Protein AF-A0A6G5A5J1-F1 (afdb_monomer)

Radius of gyration: 30.57 Å; Cα contacts (8 Å, |Δi|>4): 201; chains: 1; bounding box: 40×90×50 Å

pLDDT: mean 75.24, std 16.26, range [39.56, 93.38]

Secondary structure (DSSP, 8-state):
--------HHHHHHHHHHHHHHHHHHTS--------------------PPPTT-B-TT-B-SSGGGBPTTEEEEE-SSTT--EEEEEPB-TT-B--S--EETTTEESS-PPBPTTEEEEE-SS-EEEEETT-----

Foldseek 3Di:
DDDPDDQDPVNVVVVVVVVVVVVVVVPPDPPDDPDPPPPPPPPPPPCPAAQFCCAEFFGAHPFQRNHHAQWGFEFDPDPPGGTGTDGAAEFFDFFDPDDQDPRRYYHYHHHHHPQWHFDDDPVTTGTHGPPDDPDD

Nearest PDB structures (foldseek):
  1imt-assembly1_A  TM=7.258E-01  e=6.112E-04  Dendraspis polylepis polylepis
  3s2k-assembly1_C  TM=6.961E-01  e=3.243E-04  Homo sapiens
  9cu8-assembly1_B  TM=2.724E-01  e=7.218E+00  Homo sapiens

Sequence (136 aa):
MRTGSAMNLTTLLVVVQLIVFSVSLSTACHGDDGGFEEQHEIDPVNKNPYPPHSVGPGGHCQSTLECQRGWCCARQRKWNGGYTCQKMHGLGRRCTMETQIKAGRYYYHCPCVSHLACRGNHALKLCVPKNWSLDD

Organism: Rhipicephalus microplus (NCBI:txid6941)

Solvent-accessible surface area (backbone atoms only — not comparable to full-atom values): 8181 Å² total; per-residue (Å²): 142,81,87,80,77,82,76,52,70,68,57,51,51,51,51,52,50,53,51,53,54,54,56,64,67,62,70,81,73,79,86,76,78,77,75,82,70,74,78,68,77,74,69,76,72,86,67,72,73,64,57,72,44,68,30,51,84,67,31,75,42,84,24,21,60,22,18,30,91,64,31,25,15,21,23,42,89,51,98,85,41,60,37,17,21,38,70,34,31,50,81,74,31,74,43,57,96,64,50,79,43,88,69,56,22,20,66,72,50,43,51,42,34,94,73,36,35,67,47,70,57,96,90,52,30,26,13,38,57,67,85,63,73,93,80,128

Structure (mmCIF, N/CA/C/O backbone):
data_AF-A0A6G5A5J1-F1
#
_entry.id   AF-A0A6G5A5J1-F1
#
loop_
_atom_site.group_PDB
_atom_site.id
_atom_site.type_symbol
_atom_site.label_atom_id
_atom_site.label_alt_id
_atom_site.label_comp_id
_atom_site.label_asym_id
_atom_site.label_entity_id
_atom_site.label_seq_id
_atom_site.pdbx_PDB_ins_code
_atom_site.Cartn_x
_atom_site.Cartn_y
_atom_site.Cartn_z
_atom_site.occupancy
_atom_site.B_iso_or_equiv
_atom_site.auth_seq_id
_atom_site.auth_comp_id
_atom_site.auth_asym_id
_atom_site.auth_atom_id
_atom_site.pdbx_PDB_model_num
ATOM 1 N N . MET A 1 1 ? -16.829 79.282 -31.357 1.00 39.56 1 MET A N 1
ATOM 2 C CA . MET A 1 1 ? -16.991 78.437 -30.153 1.00 39.56 1 MET A CA 1
ATOM 3 C C . MET A 1 1 ? -16.011 77.274 -30.216 1.00 39.56 1 MET A C 1
ATOM 5 O O . MET A 1 1 ? -16.254 76.342 -30.964 1.00 39.56 1 MET A O 1
ATOM 9 N N . ARG A 1 2 ? -14.896 77.351 -29.483 1.00 43.81 2 ARG A N 1
ATOM 10 C CA . ARG A 1 2 ? -14.042 76.214 -29.098 1.00 43.81 2 ARG A CA 1
ATOM 11 C C . ARG A 1 2 ? -13.348 76.624 -27.799 1.00 43.81 2 ARG A C 1
ATOM 13 O O . ARG A 1 2 ? -12.435 77.439 -27.816 1.00 43.81 2 ARG A O 1
ATOM 20 N N . THR A 1 3 ? -13.876 76.161 -26.674 1.00 43.28 3 THR A N 1
ATOM 21 C CA . THR A 1 3 ? -13.328 76.398 -25.336 1.00 43.28 3 THR A CA 1
ATOM 22 C C . THR A 1 3 ? -12.101 75.513 -25.144 1.00 43.28 3 THR A C 1
ATOM 24 O O . THR A 1 3 ? -12.229 74.301 -24.988 1.00 43.28 3 THR A O 1
ATOM 27 N N . GLY A 1 4 ? -10.911 76.110 -25.188 1.00 54.31 4 GLY A N 1
ATOM 28 C CA . GLY A 1 4 ? -9.697 75.485 -24.673 1.00 54.31 4 GLY A CA 1
ATOM 29 C C . GLY A 1 4 ? -9.685 75.640 -23.159 1.00 54.31 4 GLY A C 1
ATOM 30 O O . GLY A 1 4 ? -9.346 76.707 -22.656 1.00 54.31 4 GLY A O 1
ATOM 31 N N . SER A 1 5 ? -10.117 74.612 -22.431 1.00 56.38 5 SER A N 1
ATOM 32 C CA . SER A 1 5 ? -10.030 74.613 -20.972 1.00 56.38 5 SER A CA 1
ATOM 33 C C . SER A 1 5 ? -8.563 74.503 -20.557 1.00 56.38 5 SER A C 1
ATOM 35 O O . SER A 1 5 ? -7.921 73.484 -20.805 1.00 56.38 5 SER A O 1
ATOM 37 N N . ALA A 1 6 ? -8.032 75.554 -19.928 1.00 63.81 6 ALA A N 1
ATOM 38 C CA . ALA A 1 6 ? -6.753 75.500 -19.232 1.00 63.81 6 ALA A CA 1
ATOM 39 C C . ALA A 1 6 ? -6.867 74.488 -18.081 1.00 63.81 6 ALA A C 1
ATOM 41 O O . ALA A 1 6 ? -7.682 74.643 -17.173 1.00 63.81 6 ALA A O 1
ATOM 42 N N . MET A 1 7 ? -6.100 73.405 -18.163 1.00 66.31 7 MET A N 1
ATOM 43 C CA . MET A 1 7 ? -6.141 72.308 -17.200 1.00 66.31 7 MET A CA 1
ATOM 44 C C . MET A 1 7 ? -5.374 72.721 -15.935 1.00 66.31 7 MET A C 1
ATOM 46 O O . MET A 1 7 ? -4.220 73.134 -16.026 1.00 66.31 7 MET A O 1
ATOM 50 N N . ASN A 1 8 ? -6.005 72.630 -14.758 1.00 76.44 8 ASN A N 1
ATOM 51 C CA . ASN A 1 8 ? -5.350 72.919 -13.477 1.00 76.44 8 ASN A CA 1
ATOM 52 C C . ASN A 1 8 ? -4.161 71.968 -13.247 1.00 76.44 8 ASN A C 1
ATOM 54 O O . ASN A 1 8 ? -4.237 70.784 -13.577 1.00 76.44 8 ASN A O 1
ATOM 58 N N . LEU A 1 9 ? -3.077 72.466 -12.638 1.00 72.44 9 LEU A N 1
ATOM 59 C CA . LEU A 1 9 ? -1.847 71.694 -12.395 1.00 72.44 9 LEU A CA 1
ATOM 60 C C . LEU A 1 9 ? -2.108 70.418 -11.576 1.00 72.44 9 LEU A C 1
ATOM 62 O O . LEU A 1 9 ? -1.513 69.376 -11.833 1.00 72.44 9 LEU A O 1
ATOM 66 N N . THR A 1 10 ? -3.051 70.473 -10.635 1.00 75.19 10 THR A N 1
ATOM 67 C CA . THR A 1 10 ? -3.514 69.310 -9.866 1.00 75.19 10 THR A CA 1
ATOM 68 C C . THR A 1 10 ? -4.199 68.269 -10.748 1.00 75.19 10 THR A C 1
ATOM 70 O O . THR A 1 10 ? -3.939 67.079 -10.603 1.00 75.19 10 THR A O 1
ATOM 73 N N . THR A 1 11 ? -5.018 68.695 -11.712 1.00 76.75 11 THR A N 1
ATOM 74 C CA . THR A 1 11 ? -5.651 67.803 -12.692 1.00 76.75 11 THR A CA 1
ATOM 75 C C . THR A 1 11 ? -4.609 67.164 -13.606 1.00 76.75 11 THR A C 1
ATOM 77 O O . THR A 1 11 ? -4.685 65.967 -13.862 1.00 76.75 11 THR A O 1
ATOM 80 N N . LEU A 1 12 ? -3.596 67.925 -14.034 1.00 78.25 12 LEU A N 1
ATOM 81 C CA . LEU A 1 12 ? -2.482 67.399 -14.822 1.00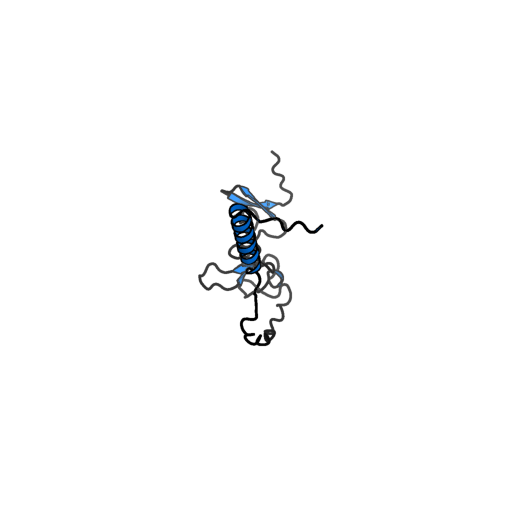 78.25 12 LEU A CA 1
ATOM 82 C C . LEU A 1 12 ? -1.706 66.326 -14.041 1.00 78.25 12 LEU A C 1
ATOM 84 O O . LEU A 1 12 ? -1.457 65.250 -14.571 1.00 78.25 12 LEU A O 1
ATOM 88 N N . LEU A 1 13 ? -1.387 66.578 -12.767 1.00 78.38 13 LEU A N 1
ATOM 89 C CA . LEU A 1 13 ? -0.681 65.620 -11.909 1.00 78.38 13 LEU A CA 1
ATOM 90 C C . LEU A 1 13 ? -1.489 64.337 -11.676 1.00 78.38 13 LEU A C 1
ATOM 92 O O . LEU A 1 13 ? -0.922 63.249 -11.730 1.00 78.38 13 LEU A O 1
ATOM 96 N N . VAL A 1 14 ? -2.805 64.441 -11.469 1.00 82.69 14 VAL A N 1
ATOM 97 C CA . VAL A 1 14 ? -3.686 63.270 -11.320 1.00 82.69 14 VAL A CA 1
ATOM 98 C C . VAL A 1 14 ? -3.751 62.464 -12.617 1.00 82.69 14 VAL A C 1
ATOM 100 O O . VAL A 1 14 ? -3.628 61.242 -12.578 1.00 82.69 14 VAL A O 1
ATOM 103 N N . VAL A 1 15 ? -3.882 63.126 -13.769 1.00 81.69 15 VAL A N 1
ATOM 104 C CA . VAL A 1 15 ? -3.877 62.456 -15.079 1.00 81.69 15 VAL A CA 1
ATOM 105 C C . VAL A 1 15 ? -2.538 61.756 -15.326 1.00 81.69 15 VAL A C 1
ATOM 107 O O . VAL A 1 15 ? -2.529 60.598 -15.732 1.00 81.69 15 VAL A O 1
ATOM 110 N N . VAL A 1 16 ? -1.412 62.403 -15.012 1.00 82.00 16 VAL A N 1
ATOM 111 C CA . VAL A 1 16 ? -0.076 61.798 -15.131 1.00 82.00 16 VAL A CA 1
ATOM 112 C C . VAL A 1 16 ? 0.058 60.571 -14.227 1.00 82.00 16 VAL A C 1
ATOM 114 O O . VAL A 1 16 ? 0.512 59.531 -14.694 1.00 82.00 16 VAL A O 1
ATOM 117 N N . GLN A 1 17 ? -0.396 60.637 -12.971 1.00 78.12 17 GLN A N 1
ATOM 118 C CA . GLN A 1 17 ? -0.377 59.484 -12.064 1.00 78.12 17 GLN A CA 1
ATOM 119 C C . GLN A 1 17 ? -1.235 58.326 -12.595 1.00 78.12 17 GLN A C 1
ATOM 121 O O . GLN A 1 17 ? -0.771 57.192 -12.634 1.00 78.12 17 GLN A O 1
ATOM 126 N N . LEU A 1 18 ? -2.451 58.591 -13.084 1.00 71.44 18 LEU A N 1
ATOM 127 C CA . LEU A 1 18 ? -3.321 57.559 -13.666 1.00 71.44 18 LEU A CA 1
ATOM 128 C C . LEU A 1 18 ? -2.711 56.902 -14.916 1.00 71.44 18 LEU A C 1
ATOM 130 O O . LEU A 1 18 ? -2.849 55.692 -15.113 1.00 71.44 18 LEU A O 1
ATOM 134 N N . ILE A 1 19 ? -1.994 57.669 -15.740 1.00 73.69 19 ILE A N 1
ATOM 135 C CA . ILE A 1 19 ? -1.266 57.132 -16.897 1.00 73.69 19 ILE A CA 1
ATOM 136 C C . ILE A 1 19 ? -0.102 56.245 -16.428 1.00 73.69 19 ILE A C 1
ATOM 138 O O . ILE A 1 19 ? 0.043 55.126 -16.909 1.00 73.69 19 ILE A O 1
ATOM 142 N N . VAL A 1 20 ? 0.681 56.672 -15.433 1.00 70.88 20 VAL A N 1
ATOM 143 C CA . VAL A 1 20 ? 1.784 55.863 -14.876 1.00 70.88 20 VAL A CA 1
ATOM 144 C C . VAL A 1 20 ? 1.268 54.563 -14.239 1.00 70.88 20 VAL A C 1
ATOM 146 O O . VAL A 1 20 ? 1.840 53.495 -14.467 1.00 70.88 20 VAL A O 1
ATOM 149 N N . PHE A 1 21 ? 0.152 54.612 -13.505 1.00 65.25 21 PHE A N 1
ATOM 150 C CA . PHE A 1 21 ? -0.481 53.425 -12.917 1.00 65.25 21 PHE A CA 1
ATOM 151 C C . PHE A 1 21 ? -1.027 52.452 -13.975 1.00 65.25 21 PHE A C 1
ATOM 153 O O . PHE A 1 21 ? -0.874 51.241 -13.823 1.00 65.25 21 PHE A O 1
ATOM 160 N N . SER A 1 22 ? -1.618 52.949 -15.066 1.00 60.09 22 SER A N 1
ATOM 161 C CA . SER A 1 22 ? -2.135 52.088 -16.145 1.00 60.09 22 SER A CA 1
ATOM 162 C C . SER A 1 22 ? -1.023 51.459 -16.996 1.00 60.09 22 SER A C 1
ATOM 164 O O . SER A 1 22 ? -1.121 50.283 -17.356 1.00 60.09 22 SER A O 1
ATOM 166 N N . VAL A 1 23 ? 0.086 52.171 -17.230 1.00 59.56 23 VAL A N 1
ATOM 167 C CA . VAL A 1 23 ? 1.290 51.597 -17.859 1.00 59.56 23 VAL A CA 1
ATOM 168 C C . VAL A 1 23 ? 1.911 50.517 -16.966 1.00 59.56 23 VAL A C 1
ATOM 170 O O . VAL A 1 23 ? 2.299 49.468 -17.469 1.00 59.56 23 VAL A O 1
ATOM 173 N N . SER A 1 24 ? 1.914 50.705 -15.642 1.00 58.16 24 SER A N 1
ATOM 174 C CA . SER A 1 24 ? 2.468 49.728 -14.689 1.00 58.16 24 SER A CA 1
ATOM 175 C C . SER A 1 24 ? 1.676 48.415 -14.623 1.00 58.16 24 SER A C 1
ATOM 177 O O . SER A 1 24 ? 2.258 47.362 -14.376 1.00 58.16 24 SER A O 1
ATOM 179 N N . LEU A 1 25 ? 0.361 48.451 -14.871 1.00 54.47 25 LEU A N 1
ATOM 180 C CA . LEU A 1 25 ? -0.486 47.250 -14.872 1.00 54.47 25 LEU A CA 1
ATOM 181 C C . LEU A 1 25 ? -0.365 46.437 -16.175 1.00 54.47 25 LEU A C 1
ATOM 183 O O . LEU A 1 25 ? -0.682 45.251 -16.200 1.00 54.47 25 LEU A O 1
ATOM 187 N N . SER A 1 26 ? 0.129 47.062 -17.247 1.00 52.09 26 SER A N 1
ATOM 188 C CA . SER A 1 26 ? 0.231 46.451 -18.578 1.00 52.09 26 SER A CA 1
ATOM 189 C C . SER A 1 26 ? 1.532 45.664 -18.790 1.00 52.09 26 SER A C 1
ATOM 191 O O . SER A 1 26 ? 1.627 44.868 -19.721 1.00 52.09 26 SER A O 1
ATOM 193 N N . THR A 1 27 ? 2.531 45.828 -17.918 1.00 52.84 27 THR A N 1
ATOM 194 C CA . THR A 1 27 ? 3.842 45.161 -18.046 1.00 52.84 27 THR A CA 1
ATOM 195 C C . THR A 1 27 ? 3.900 43.778 -17.390 1.00 52.84 27 THR A C 1
ATOM 197 O O . THR A 1 27 ? 4.955 43.154 -17.347 1.00 52.84 27 THR A O 1
ATOM 200 N N . ALA A 1 28 ? 2.774 43.251 -16.908 1.00 55.28 28 ALA A N 1
ATOM 201 C CA . ALA A 1 28 ? 2.699 41.921 -16.309 1.00 55.28 28 ALA A CA 1
ATOM 202 C C . ALA A 1 28 ? 2.245 40.833 -17.300 1.00 55.28 28 ALA A C 1
ATOM 204 O O . ALA A 1 28 ? 1.619 39.875 -16.875 1.00 55.28 28 ALA A O 1
ATOM 205 N N . CYS A 1 29 ? 2.512 40.969 -18.603 1.00 57.44 29 CYS A N 1
ATOM 206 C CA . CYS A 1 29 ? 2.277 39.925 -19.614 1.00 57.44 29 CYS A CA 1
ATOM 207 C C . CYS A 1 29 ? 3.223 40.111 -20.824 1.00 57.44 29 CYS A C 1
ATOM 209 O O . CYS A 1 29 ? 2.766 40.312 -21.943 1.00 57.44 29 CYS A O 1
ATOM 211 N N . HIS A 1 30 ? 4.542 40.084 -20.617 1.00 45.59 30 HIS A N 1
ATOM 212 C CA . HIS A 1 30 ? 5.508 39.848 -21.702 1.00 45.59 30 HIS A CA 1
ATOM 213 C C . HIS A 1 30 ? 6.218 38.526 -21.405 1.00 45.59 30 HIS A C 1
ATOM 215 O O . HIS A 1 30 ? 7.294 38.488 -20.815 1.00 45.59 30 HIS A O 1
ATOM 221 N N . GLY A 1 31 ? 5.541 37.426 -21.727 1.00 55.19 31 GLY A N 1
ATOM 222 C CA . GLY A 1 31 ? 6.200 36.144 -21.924 1.00 55.19 31 GLY A CA 1
ATOM 223 C C . GLY A 1 31 ? 6.599 36.071 -23.388 1.00 55.19 31 GLY A C 1
ATOM 224 O O . GLY A 1 31 ? 5.772 35.676 -24.200 1.00 55.19 31 GLY A O 1
ATOM 225 N N . ASP A 1 32 ? 7.815 36.510 -23.709 1.00 46.94 32 ASP A N 1
ATOM 226 C CA . ASP A 1 32 ? 8.435 36.273 -25.013 1.00 46.94 32 ASP A CA 1
ATOM 227 C C . ASP A 1 32 ? 9.598 35.296 -24.809 1.00 46.94 32 ASP A C 1
ATOM 229 O O . ASP A 1 32 ? 10.624 35.621 -24.209 1.00 46.94 32 ASP A O 1
ATOM 233 N N . ASP A 1 33 ? 9.287 34.053 -25.173 1.00 51.56 33 ASP A N 1
ATOM 234 C CA . ASP A 1 33 ? 10.139 32.963 -25.647 1.00 51.56 33 ASP A CA 1
ATOM 235 C C . ASP A 1 33 ? 11.580 32.904 -25.110 1.00 51.56 33 ASP A C 1
ATOM 237 O O . ASP A 1 33 ? 12.572 33.186 -25.786 1.00 51.56 33 ASP A O 1
ATOM 241 N N . GLY A 1 34 ? 11.702 32.421 -23.870 1.00 46.62 34 GLY A N 1
ATOM 242 C CA . GLY A 1 34 ? 12.903 31.692 -23.478 1.00 46.62 34 GLY A CA 1
ATOM 243 C C . GLY A 1 34 ? 13.068 30.512 -24.433 1.00 46.62 34 GLY A C 1
ATOM 244 O O . GLY A 1 34 ? 12.139 29.719 -24.573 1.00 46.62 34 GLY A O 1
ATOM 245 N N . GLY A 1 35 ? 14.220 30.461 -25.106 1.00 44.00 35 GLY A N 1
ATOM 246 C CA . GLY A 1 35 ? 14.520 29.522 -26.178 1.00 44.00 35 GLY A CA 1
ATOM 247 C C . GLY A 1 35 ? 13.991 28.121 -25.907 1.00 44.00 35 GLY A C 1
ATOM 248 O O . GLY A 1 35 ? 14.171 27.571 -24.821 1.00 44.00 35 GLY A O 1
ATOM 249 N N . PHE A 1 36 ? 13.337 27.566 -26.922 1.00 46.06 36 PHE A N 1
ATOM 250 C CA . PHE A 1 36 ? 13.009 26.157 -27.013 1.00 46.06 36 PHE A CA 1
ATOM 251 C C . PHE A 1 36 ? 14.294 25.346 -26.781 1.00 46.06 36 PHE A C 1
ATOM 253 O O . PHE A 1 36 ? 15.090 25.108 -27.685 1.00 46.06 36 PHE A O 1
ATOM 260 N N . GLU A 1 37 ? 14.534 24.923 -25.540 1.00 49.56 37 GLU A N 1
ATOM 261 C CA . GLU A 1 37 ? 15.302 23.710 -25.322 1.00 49.56 37 GLU A CA 1
ATOM 262 C C . GLU A 1 37 ? 14.514 22.630 -26.046 1.00 49.56 37 GLU A C 1
ATOM 264 O O . GLU A 1 37 ? 13.381 22.316 -25.672 1.00 49.56 37 GLU A O 1
ATOM 269 N N . GLU A 1 38 ? 15.088 22.194 -27.167 1.00 45.28 38 GLU A N 1
ATOM 270 C CA . GLU A 1 38 ? 14.714 21.028 -27.945 1.00 45.28 38 GLU A CA 1
ATOM 271 C C . GLU A 1 38 ? 13.983 20.041 -27.038 1.00 45.28 38 GLU A C 1
ATOM 273 O O . GLU A 1 38 ? 14.573 19.463 -26.121 1.00 45.28 38 GLU A O 1
ATOM 278 N N . GLN A 1 39 ? 12.666 19.910 -27.236 1.00 45.81 39 GLN A N 1
ATOM 279 C CA . GLN A 1 39 ? 11.934 18.814 -26.629 1.00 45.81 39 GLN A CA 1
ATOM 280 C C . GLN A 1 39 ? 12.535 17.560 -27.245 1.00 45.81 39 GLN A C 1
ATOM 282 O O . GLN A 1 39 ? 12.131 17.146 -28.329 1.00 45.81 39 GLN A O 1
ATOM 287 N N . HIS A 1 40 ? 13.545 17.003 -26.577 1.00 49.41 40 HIS A N 1
ATOM 288 C CA . HIS A 1 40 ? 14.054 15.688 -26.888 1.00 49.41 40 HIS A CA 1
ATOM 289 C C . HIS A 1 40 ? 12.826 14.794 -26.906 1.00 49.41 40 HIS A C 1
ATOM 291 O O . HIS A 1 40 ? 12.081 14.751 -25.917 1.00 49.41 40 HIS A O 1
ATOM 297 N N . GLU A 1 41 ? 12.573 14.183 -28.061 1.00 42.81 41 GLU A N 1
ATOM 298 C CA . GLU A 1 41 ? 11.545 13.174 -28.221 1.00 42.81 41 GLU A CA 1
ATOM 299 C C . GLU A 1 41 ? 11.687 12.249 -27.020 1.00 42.81 41 GLU A C 1
ATOM 301 O O . GLU A 1 41 ? 12.733 11.634 -26.817 1.00 42.81 41 GLU A O 1
ATOM 306 N N . ILE A 1 42 ? 10.697 12.267 -26.125 1.00 53.31 42 ILE A N 1
ATOM 307 C CA . ILE A 1 42 ? 10.685 11.318 -25.027 1.00 53.31 42 ILE A CA 1
ATOM 308 C C . ILE A 1 42 ? 10.493 10.001 -25.751 1.00 53.31 42 ILE A C 1
ATOM 310 O O . ILE A 1 42 ? 9.357 9.667 -26.091 1.00 53.31 42 ILE A O 1
ATOM 314 N N . ASP A 1 43 ? 11.599 9.296 -26.010 1.00 51.44 43 ASP A N 1
ATOM 315 C CA . ASP A 1 43 ? 11.595 7.885 -26.346 1.00 51.44 43 ASP A CA 1
ATOM 316 C C . ASP A 1 43 ? 10.550 7.291 -25.411 1.00 51.44 43 ASP A C 1
ATOM 318 O O . ASP A 1 43 ? 10.723 7.403 -24.183 1.00 51.44 43 ASP A O 1
ATOM 322 N N . PRO A 1 44 ? 9.417 6.769 -25.917 1.00 52.38 44 PRO A N 1
ATOM 323 C CA . PRO A 1 44 ? 8.478 6.097 -25.059 1.00 52.38 44 PRO A CA 1
ATOM 324 C C . PRO A 1 44 ? 9.257 4.901 -24.547 1.00 52.38 44 PRO A C 1
ATOM 326 O O . PRO A 1 44 ? 9.341 3.872 -25.214 1.00 52.38 44 PRO A O 1
ATOM 329 N N . VAL A 1 45 ? 9.894 5.066 -23.378 1.00 51.31 45 VAL A N 1
ATOM 330 C CA . VAL A 1 45 ? 10.542 3.991 -22.652 1.00 51.31 45 VAL A CA 1
ATOM 331 C C . VAL A 1 45 ? 9.475 2.935 -22.644 1.00 51.31 45 VAL A C 1
ATOM 333 O O . VAL A 1 45 ? 8.407 3.159 -22.070 1.00 51.31 45 VAL A O 1
ATOM 336 N N . ASN A 1 46 ? 9.765 1.857 -23.361 1.00 51.25 46 ASN A N 1
ATOM 337 C CA . ASN A 1 46 ? 8.921 0.707 -23.580 1.00 51.25 46 ASN A CA 1
ATOM 338 C C . ASN A 1 46 ? 8.612 0.067 -22.220 1.00 51.25 46 ASN A C 1
ATOM 340 O O . ASN A 1 46 ? 9.168 -0.952 -21.824 1.00 51.25 46 ASN A O 1
ATOM 344 N N . LYS A 1 47 ? 7.772 0.735 -21.438 1.00 54.88 47 LYS A N 1
ATOM 345 C CA . LYS A 1 47 ? 7.174 0.286 -20.198 1.00 54.88 47 LYS A CA 1
ATOM 346 C C . LYS A 1 47 ? 5.832 -0.227 -20.632 1.00 54.88 47 LYS A C 1
ATOM 348 O O . LYS A 1 47 ? 4.809 0.392 -20.361 1.00 54.88 47 LYS A O 1
ATOM 353 N N . ASN A 1 48 ? 5.854 -1.338 -21.360 1.00 59.56 48 ASN A N 1
ATOM 354 C CA . ASN A 1 48 ? 4.655 -2.133 -21.468 1.00 59.56 48 ASN A CA 1
ATOM 355 C C . ASN A 1 48 ? 4.216 -2.379 -20.015 1.00 59.56 48 ASN A C 1
ATOM 357 O O . ASN A 1 48 ? 5.007 -2.9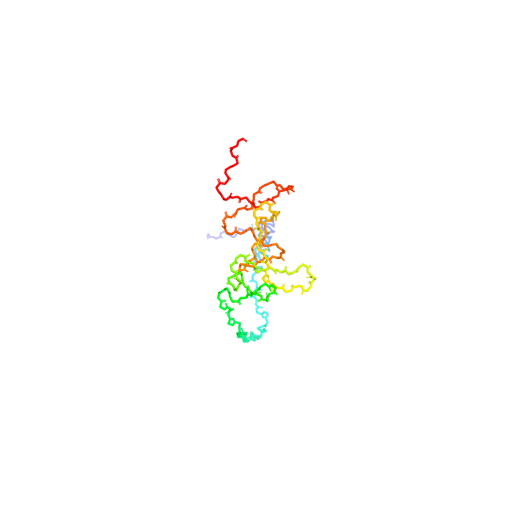56 -19.258 1.00 59.56 48 ASN A O 1
ATOM 361 N N . PRO A 1 49 ? 3.058 -1.847 -19.575 1.00 63.59 49 PRO A N 1
ATOM 362 C CA . PRO A 1 49 ? 2.615 -2.058 -18.212 1.00 63.59 49 PRO A CA 1
ATOM 363 C C . PRO A 1 49 ? 2.609 -3.562 -17.982 1.00 63.59 49 PRO A C 1
ATOM 365 O O . PRO A 1 49 ? 2.240 -4.328 -18.884 1.00 63.59 49 PRO A O 1
ATOM 368 N N . TYR A 1 50 ? 3.076 -3.994 -16.812 1.00 70.81 50 TYR A N 1
ATOM 369 C CA . TYR A 1 50 ? 2.995 -5.409 -16.487 1.00 70.81 50 TYR A CA 1
ATOM 370 C C . TYR A 1 50 ? 1.537 -5.858 -16.672 1.00 70.81 50 TYR A C 1
ATOM 372 O O . TYR A 1 50 ? 0.621 -5.098 -16.328 1.00 70.81 50 TYR A O 1
ATOM 380 N N . PRO A 1 51 ? 1.292 -7.064 -17.215 1.00 80.00 51 PRO A N 1
ATOM 381 C CA . PRO A 1 51 ? -0.051 -7.611 -17.238 1.00 80.00 51 PRO A CA 1
ATOM 382 C C . PRO A 1 51 ? -0.669 -7.521 -15.835 1.00 80.00 51 PRO A C 1
ATOM 384 O O . PRO A 1 51 ? 0.036 -7.676 -14.831 1.00 80.00 51 PRO A O 1
ATOM 387 N N . PRO A 1 52 ? -1.977 -7.253 -15.724 1.00 82.69 52 PRO A N 1
ATOM 388 C CA . PRO A 1 52 ? -2.606 -7.131 -14.422 1.00 82.69 52 PRO A CA 1
ATOM 389 C C . PRO A 1 52 ? -2.362 -8.396 -13.594 1.00 82.69 52 PRO A C 1
ATOM 391 O O . PRO A 1 52 ? -2.490 -9.517 -14.085 1.00 82.69 52 PRO A O 1
ATOM 394 N N . HIS A 1 53 ? -2.017 -8.203 -12.325 1.00 86.06 53 HIS A N 1
ATOM 395 C CA . HIS A 1 53 ? -1.731 -9.262 -11.359 1.00 86.06 53 HIS A CA 1
ATOM 396 C C . HIS A 1 53 ? -0.514 -10.157 -11.654 1.00 86.06 53 HIS A C 1
ATOM 398 O O . HIS A 1 53 ? -0.394 -11.218 -11.036 1.00 86.06 53 HIS A O 1
ATOM 404 N N . SER A 1 54 ? 0.403 -9.755 -12.539 1.00 88.94 54 SER A N 1
ATOM 405 C CA . SER A 1 54 ? 1.601 -10.545 -12.850 1.00 88.94 54 SER A CA 1
ATOM 406 C C . SER A 1 54 ? 2.770 -10.336 -11.881 1.00 88.94 54 SER A C 1
ATOM 408 O O . SER A 1 54 ? 3.707 -11.131 -11.883 1.00 88.94 54 SER A O 1
ATOM 410 N N . VAL A 1 55 ? 2.757 -9.279 -11.063 1.00 89.62 55 VAL A N 1
ATOM 411 C CA . VAL A 1 55 ? 3.854 -8.950 -10.141 1.00 89.62 55 VAL A CA 1
ATOM 412 C C . VAL A 1 55 ? 3.588 -9.541 -8.758 1.00 89.62 55 VAL A C 1
ATOM 414 O O . VAL A 1 55 ? 2.581 -9.254 -8.102 1.00 89.62 55 VAL A O 1
ATOM 417 N N . GLY A 1 56 ? 4.520 -10.382 -8.313 1.00 88.81 56 GLY A N 1
ATOM 418 C CA . GLY A 1 56 ? 4.479 -11.032 -7.009 1.00 88.81 56 GLY A CA 1
ATOM 419 C C . GLY A 1 56 ? 4.971 -10.157 -5.844 1.00 88.81 56 GLY A C 1
ATOM 420 O O . GLY A 1 56 ? 5.383 -9.009 -6.031 1.00 88.81 56 GLY A O 1
ATOM 421 N N . PRO A 1 57 ? 4.962 -10.711 -4.620 1.00 92.00 57 PRO A N 1
ATOM 422 C CA . PRO A 1 57 ? 5.440 -10.049 -3.406 1.00 92.00 57 PRO A CA 1
ATOM 423 C C . PRO A 1 57 ? 6.841 -9.446 -3.563 1.00 92.00 57 PRO A C 1
ATOM 425 O O . PRO A 1 57 ? 7.766 -10.130 -3.988 1.00 92.00 57 PRO A O 1
ATOM 428 N N . GLY A 1 58 ? 7.016 -8.172 -3.203 1.00 89.81 58 GLY A N 1
ATOM 429 C CA . GLY A 1 58 ? 8.313 -7.486 -3.265 1.00 89.81 58 GLY A CA 1
ATOM 430 C C . GLY A 1 58 ? 8.810 -7.149 -4.677 1.00 89.81 58 GLY A C 1
ATOM 431 O O . GLY A 1 58 ? 9.817 -6.453 -4.798 1.00 89.81 58 GLY A O 1
ATOM 432 N N . GLY A 1 59 ? 8.106 -7.580 -5.729 1.00 91.12 59 GLY A N 1
ATOM 433 C CA . GLY A 1 59 ? 8.423 -7.234 -7.111 1.00 91.12 59 GLY A CA 1
ATOM 434 C C . GLY A 1 59 ? 8.224 -5.746 -7.392 1.00 91.12 59 GLY A C 1
ATOM 435 O O . GLY A 1 59 ? 7.406 -5.089 -6.742 1.00 91.12 59 GLY A O 1
ATOM 436 N N . HIS A 1 60 ? 8.988 -5.213 -8.347 1.00 92.00 60 HIS A N 1
ATOM 437 C CA . HIS A 1 60 ? 8.860 -3.823 -8.776 1.00 92.00 60 HIS A CA 1
ATOM 438 C C . HIS A 1 60 ? 7.524 -3.593 -9.486 1.00 92.00 60 HIS A C 1
ATOM 440 O O . HIS A 1 60 ? 7.097 -4.421 -10.284 1.00 92.00 60 HIS A O 1
ATOM 446 N N . CYS A 1 61 ? 6.883 -2.463 -9.200 1.00 90.56 61 CYS A N 1
ATOM 447 C CA . CYS A 1 61 ? 5.585 -2.118 -9.763 1.00 90.56 61 CYS A CA 1
ATOM 448 C C . CYS A 1 61 ? 5.502 -0.624 -10.083 1.00 90.56 61 CYS A C 1
ATOM 450 O O . CYS A 1 61 ? 6.115 0.217 -9.417 1.00 90.56 61 CYS A O 1
ATOM 452 N N . GLN A 1 62 ? 4.688 -0.292 -11.077 1.00 88.62 62 GLN A N 1
ATOM 453 C CA . GLN A 1 62 ? 4.290 1.066 -11.433 1.00 88.62 62 GLN A CA 1
ATOM 454 C C . GLN A 1 62 ? 2.839 1.360 -11.050 1.00 88.62 62 GLN A C 1
ATOM 456 O O . GLN A 1 62 ? 2.491 2.519 -10.824 1.00 88.62 62 GLN A O 1
ATOM 461 N N . SER A 1 63 ? 2.002 0.330 -10.911 1.00 88.75 63 SER A N 1
ATOM 462 C CA . SER A 1 63 ? 0.624 0.457 -10.436 1.00 88.75 63 SER A CA 1
ATOM 463 C C . SER A 1 63 ? 0.217 -0.726 -9.560 1.00 88.75 63 SER A C 1
ATOM 465 O O . SER A 1 63 ? 0.730 -1.832 -9.699 1.00 88.75 63 SER A O 1
ATOM 467 N N . THR A 1 64 ? -0.752 -0.513 -8.665 1.00 89.56 64 THR A N 1
ATOM 468 C CA . THR A 1 64 ? -1.355 -1.599 -7.871 1.00 89.56 64 THR A CA 1
ATOM 469 C C . THR A 1 64 ? -2.020 -2.662 -8.751 1.00 89.56 64 THR A C 1
ATOM 471 O O . THR A 1 64 ? -2.077 -3.818 -8.345 1.00 89.56 64 THR A O 1
ATOM 474 N N . LEU A 1 65 ? -2.478 -2.309 -9.958 1.00 89.81 65 LEU A N 1
ATOM 475 C CA . LEU A 1 65 ? -3.099 -3.262 -10.887 1.00 89.81 65 LEU A CA 1
ATOM 476 C C . LEU A 1 65 ? -2.135 -4.362 -11.347 1.00 89.81 65 LEU A C 1
ATOM 478 O O . LEU A 1 65 ? -2.568 -5.477 -11.620 1.00 89.81 65 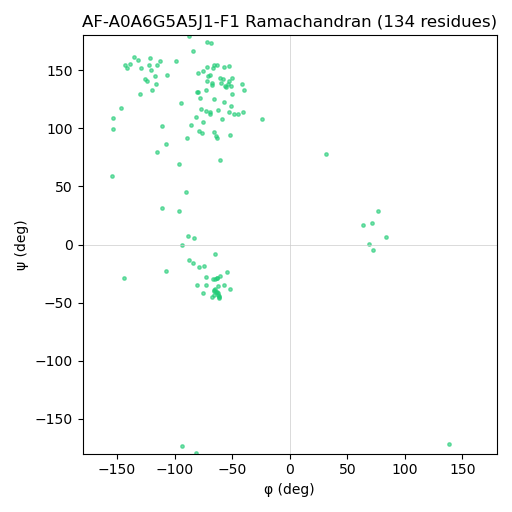LEU A O 1
ATOM 482 N N . GLU A 1 66 ? -0.839 -4.066 -11.389 1.00 91.19 66 GLU A N 1
ATOM 483 C CA . GLU A 1 66 ? 0.210 -5.019 -11.760 1.00 91.19 66 GLU A CA 1
ATOM 484 C C . GLU A 1 66 ? 0.442 -6.059 -10.656 1.00 91.19 66 GLU A C 1
ATOM 486 O O . GLU A 1 66 ? 0.824 -7.193 -10.930 1.00 91.19 66 GLU A O 1
ATOM 491 N N . CYS A 1 67 ? 0.179 -5.694 -9.398 1.00 91.31 67 CYS A N 1
ATOM 492 C CA . CYS A 1 67 ? 0.369 -6.572 -8.252 1.00 91.31 67 CYS A CA 1
ATOM 493 C C . CYS A 1 67 ? -0.734 -7.634 -8.153 1.00 91.31 67 CYS A C 1
ATOM 495 O O . CYS A 1 67 ? -1.902 -7.403 -8.485 1.00 91.31 67 CYS A O 1
ATOM 497 N N . GLN A 1 68 ? -0.379 -8.804 -7.621 1.00 93.38 68 GLN A N 1
ATOM 498 C CA . GLN A 1 68 ? -1.345 -9.843 -7.258 1.00 93.38 68 GLN A CA 1
ATOM 499 C C . GLN A 1 68 ? -2.466 -9.309 -6.347 1.00 93.38 68 GLN A C 1
ATOM 501 O O . GLN A 1 68 ? -2.297 -8.357 -5.582 1.00 93.38 68 GLN A O 1
ATOM 506 N N . ARG A 1 69 ? -3.637 -9.956 -6.383 1.00 89.88 69 ARG A N 1
ATOM 507 C CA . ARG A 1 69 ? -4.775 -9.577 -5.529 1.00 89.88 69 ARG A CA 1
ATOM 508 C C . ARG A 1 69 ? -4.383 -9.590 -4.046 1.00 89.88 69 ARG A C 1
ATOM 510 O O . ARG A 1 69 ? -3.739 -10.522 -3.575 1.00 89.88 69 ARG A O 1
ATOM 517 N N . GLY A 1 70 ? -4.799 -8.561 -3.305 1.00 89.44 70 GLY A N 1
ATOM 518 C CA . GLY A 1 70 ? -4.430 -8.381 -1.893 1.00 89.44 70 GLY A CA 1
ATOM 519 C C . GLY A 1 70 ? -3.073 -7.699 -1.671 1.00 89.44 70 GLY A C 1
ATOM 520 O O . GLY A 1 70 ? -2.630 -7.582 -0.525 1.00 89.44 70 GLY A O 1
ATOM 521 N N . TRP A 1 71 ? -2.432 -7.221 -2.739 1.00 92.62 71 TRP A N 1
ATOM 522 C CA . TRP A 1 71 ? -1.185 -6.461 -2.698 1.00 92.62 71 TRP A CA 1
ATOM 523 C C . TRP A 1 71 ? -1.378 -5.078 -3.314 1.00 92.62 71 TRP A C 1
ATOM 525 O O . TRP A 1 71 ? -2.203 -4.895 -4.204 1.00 92.62 71 TRP A O 1
ATOM 535 N N .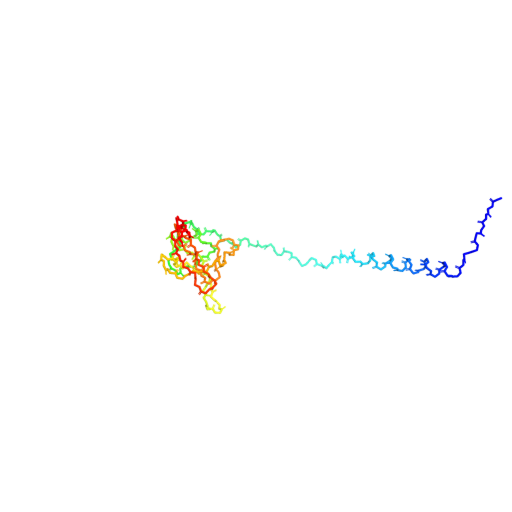 CYS A 1 72 ? -0.618 -4.101 -2.831 1.00 90.31 72 CYS A N 1
ATOM 536 C CA . CYS A 1 72 ? -0.607 -2.743 -3.349 1.00 90.31 72 CYS A CA 1
ATOM 537 C C . CYS A 1 72 ? 0.794 -2.340 -3.797 1.00 90.31 72 CYS A C 1
ATOM 539 O O . CYS A 1 72 ? 1.790 -2.828 -3.265 1.00 90.31 72 CYS A O 1
ATOM 541 N N . CYS A 1 73 ? 0.874 -1.401 -4.731 1.00 92.19 73 CYS A N 1
ATOM 542 C CA . CYS A 1 73 ? 2.146 -0.850 -5.160 1.00 92.19 73 CYS A CA 1
ATOM 543 C C . CYS A 1 73 ? 2.567 0.299 -4.237 1.00 92.19 73 CYS A C 1
ATOM 545 O O . CYS A 1 73 ? 2.030 1.405 -4.339 1.00 92.19 73 CYS A O 1
ATOM 547 N N . ALA A 1 74 ? 3.512 0.045 -3.330 1.00 91.38 74 ALA A N 1
ATOM 548 C CA . ALA A 1 74 ? 3.950 1.013 -2.329 1.00 91.38 74 ALA A CA 1
ATOM 549 C C . ALA A 1 74 ? 5.460 1.268 -2.372 1.00 91.38 74 ALA A C 1
ATOM 551 O O . ALA A 1 74 ? 6.263 0.342 -2.541 1.00 91.38 74 ALA A O 1
ATOM 552 N N . ARG A 1 75 ? 5.859 2.529 -2.181 1.00 89.69 75 ARG A N 1
ATOM 553 C CA . ARG A 1 75 ? 7.266 2.907 -2.047 1.00 89.69 75 ARG A CA 1
ATOM 554 C C . ARG A 1 75 ? 7.826 2.337 -0.742 1.00 89.69 75 ARG A C 1
ATOM 556 O O . ARG A 1 75 ? 7.177 2.307 0.305 1.00 89.69 75 ARG A O 1
ATOM 563 N N . GLN A 1 76 ? 9.036 1.800 -0.821 1.00 86.31 76 GLN A N 1
ATOM 564 C CA . GLN A 1 76 ? 9.730 1.294 0.357 1.00 86.31 76 GLN A CA 1
ATOM 565 C C . GLN A 1 76 ? 10.180 2.461 1.243 1.00 86.31 76 GLN A C 1
ATOM 567 O O . GLN A 1 76 ? 10.607 3.495 0.744 1.00 86.31 76 GLN A O 1
ATOM 572 N N . ARG A 1 77 ? 10.168 2.274 2.568 1.00 81.44 77 ARG A N 1
ATOM 573 C CA . ARG A 1 77 ? 10.595 3.300 3.544 1.00 81.44 77 ARG A CA 1
ATOM 574 C C . ARG A 1 77 ? 12.082 3.680 3.480 1.00 81.44 77 ARG A C 1
ATOM 576 O O . ARG A 1 77 ? 12.504 4.596 4.174 1.00 81.44 77 ARG A O 1
ATOM 583 N N . LYS A 1 78 ? 12.891 2.963 2.697 1.00 82.50 78 LYS A N 1
ATOM 584 C CA . LYS A 1 78 ? 14.314 3.272 2.511 1.00 82.50 78 LYS A CA 1
ATOM 585 C C . LYS A 1 78 ? 14.456 4.579 1.714 1.00 82.50 78 LYS A C 1
ATOM 587 O O . LYS A 1 78 ? 13.654 4.830 0.821 1.00 82.50 78 LYS A O 1
ATOM 592 N N . TRP A 1 79 ? 15.490 5.375 2.001 1.00 65.00 79 TRP A N 1
ATOM 593 C CA . TRP A 1 79 ? 15.720 6.709 1.409 1.00 65.00 79 TRP A CA 1
ATOM 594 C C . TRP A 1 79 ? 15.672 6.717 -0.139 1.00 65.00 79 TRP A C 1
ATOM 596 O O . TRP A 1 79 ? 15.027 7.579 -0.730 1.00 65.00 79 TRP A O 1
ATOM 606 N N . ASN A 1 80 ? 16.198 5.667 -0.786 1.00 72.56 80 ASN A N 1
ATOM 607 C CA . ASN A 1 80 ? 16.105 5.420 -2.239 1.00 72.56 80 ASN A CA 1
ATOM 608 C C . ASN A 1 80 ? 15.213 4.213 -2.594 1.00 72.56 80 ASN A C 1
ATOM 610 O O . ASN A 1 80 ? 15.456 3.488 -3.555 1.00 72.56 80 ASN A O 1
ATOM 614 N N .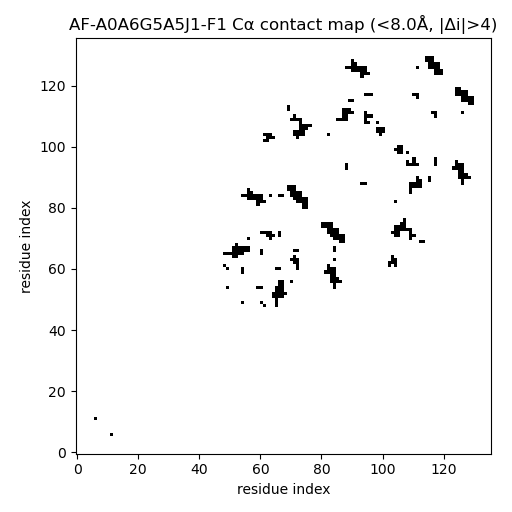 GLY A 1 81 ? 14.191 3.951 -1.784 1.00 76.50 81 GLY A N 1
ATOM 615 C CA . GLY A 1 81 ? 13.266 2.848 -1.994 1.00 76.50 81 GLY A CA 1
ATOM 616 C C . GLY A 1 81 ? 12.444 3.032 -3.267 1.00 76.50 81 GLY A C 1
ATOM 617 O O . GLY A 1 81 ? 11.765 4.049 -3.419 1.00 76.50 81 GLY A O 1
ATOM 618 N N . GLY A 1 82 ? 12.480 2.037 -4.155 1.00 88.69 82 GLY A N 1
ATOM 619 C CA . GLY A 1 82 ? 11.559 1.935 -5.286 1.00 88.69 82 GLY A CA 1
ATOM 620 C C . GLY A 1 82 ? 10.140 1.549 -4.852 1.00 88.69 82 GLY A C 1
ATOM 621 O O . GLY A 1 82 ? 9.881 1.247 -3.682 1.00 88.69 82 GLY A O 1
ATOM 622 N N . TYR A 1 83 ? 9.213 1.546 -5.809 1.00 91.00 83 TYR A N 1
ATOM 623 C CA . TYR A 1 83 ? 7.866 1.009 -5.615 1.00 91.00 83 TYR A CA 1
ATOM 624 C C . TYR A 1 83 ? 7.883 -0.508 -5.760 1.00 91.00 83 TYR A C 1
ATOM 626 O O . TYR A 1 83 ? 8.454 -1.038 -6.715 1.00 91.00 83 TYR A O 1
ATOM 634 N N . THR A 1 84 ? 7.278 -1.195 -4.795 1.00 92.94 84 THR A N 1
ATOM 635 C CA . THR A 1 84 ? 7.184 -2.657 -4.784 1.00 92.94 84 THR A CA 1
ATOM 636 C C . THR A 1 84 ? 5.810 -3.122 -4.328 1.00 92.94 84 THR A C 1
ATOM 638 O O . THR A 1 84 ? 5.115 -2.403 -3.604 1.00 92.94 84 THR A O 1
ATOM 641 N N . CYS A 1 85 ? 5.417 -4.326 -4.739 1.00 92.94 85 CYS A N 1
ATOM 642 C CA . CYS A 1 85 ? 4.176 -4.938 -4.287 1.00 92.94 85 CYS A CA 1
ATOM 643 C C . CYS A 1 85 ? 4.283 -5.315 -2.804 1.00 92.94 85 CYS A C 1
ATOM 645 O O . CYS A 1 85 ? 5.038 -6.210 -2.418 1.00 92.94 85 CYS A O 1
ATOM 647 N N . GLN A 1 86 ? 3.507 -4.633 -1.967 1.00 91.94 86 GLN A N 1
ATOM 648 C CA . GLN A 1 86 ? 3.436 -4.825 -0.522 1.00 91.94 86 GLN A CA 1
ATOM 649 C C . GLN A 1 86 ? 2.046 -5.318 -0.109 1.00 91.94 86 GLN A C 1
ATOM 651 O O . GLN A 1 86 ? 1.055 -5.108 -0.807 1.00 91.94 86 GLN A O 1
ATOM 656 N N . LYS A 1 87 ? 1.967 -6.016 1.024 1.00 92.44 87 LYS A N 1
ATOM 657 C CA . LYS A 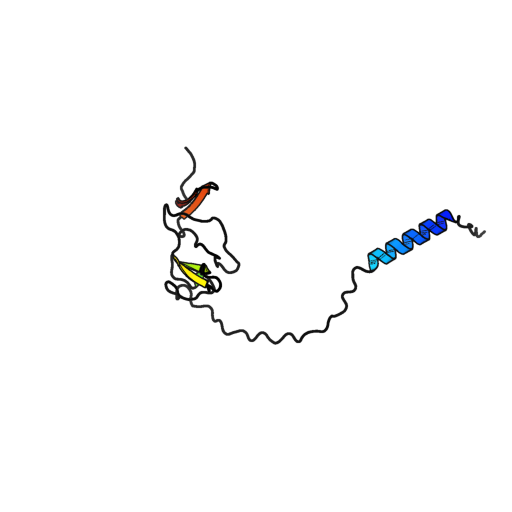1 87 ? 0.728 -6.653 1.476 1.00 92.44 87 LYS A CA 1
ATOM 658 C C . LYS A 1 87 ? -0.277 -5.608 1.970 1.00 92.44 87 LYS A C 1
ATOM 660 O O . LYS A 1 87 ? 0.074 -4.753 2.782 1.00 92.44 87 LYS A O 1
ATOM 665 N N . MET A 1 88 ? -1.532 -5.711 1.533 1.00 91.50 88 MET A N 1
ATOM 666 C CA . MET A 1 88 ? -2.628 -4.904 2.079 1.00 91.50 88 MET A CA 1
ATOM 667 C C . MET A 1 88 ? -2.911 -5.250 3.546 1.00 91.50 88 MET A C 1
ATOM 669 O O . MET A 1 88 ? -2.657 -6.364 4.016 1.00 91.50 88 MET A O 1
ATOM 673 N N . HIS A 1 89 ? -3.464 -4.293 4.286 1.00 91.50 89 HIS A N 1
ATOM 674 C CA . HIS A 1 89 ? -3.780 -4.476 5.697 1.00 91.50 89 HIS A CA 1
ATOM 675 C C . HIS A 1 89 ? -5.089 -5.263 5.884 1.00 91.50 89 HIS A C 1
ATOM 677 O O . HIS A 1 89 ? -6.110 -4.981 5.257 1.00 91.50 89 HIS A O 1
ATOM 683 N N . GLY A 1 90 ? -5.041 -6.288 6.737 1.00 91.31 90 GLY A N 1
ATOM 684 C CA . GLY A 1 90 ? -6.203 -7.106 7.098 1.00 91.31 90 GLY A CA 1
ATOM 685 C C . GLY A 1 90 ? -6.996 -6.531 8.272 1.00 91.31 90 GLY A C 1
ATOM 686 O O . GLY A 1 90 ? -6.615 -5.513 8.845 1.00 91.31 90 GLY A O 1
ATOM 687 N N . LEU A 1 91 ? -8.073 -7.219 8.653 1.00 91.81 91 LEU A N 1
ATOM 688 C CA . LEU A 1 91 ? -8.964 -6.845 9.756 1.00 91.81 91 LEU A CA 1
ATOM 689 C C . LEU A 1 91 ? -8.195 -6.569 11.058 1.00 91.81 91 LEU A C 1
ATOM 691 O O . LEU A 1 91 ? -7.260 -7.293 11.400 1.00 91.81 91 LEU A O 1
ATOM 695 N N . GLY A 1 92 ? -8.564 -5.496 11.760 1.00 89.12 92 GLY A N 1
ATOM 696 C CA . GLY A 1 92 ? -7.970 -5.096 13.039 1.00 89.12 92 GLY A CA 1
ATOM 697 C C . GLY A 1 92 ? -6.525 -4.593 12.951 1.00 89.12 92 GLY A C 1
ATOM 698 O O . GLY A 1 92 ? -5.936 -4.231 13.968 1.00 89.12 92 GLY A O 1
ATOM 699 N N . ARG A 1 93 ? -5.915 -4.546 11.759 1.00 90.94 93 ARG A N 1
ATOM 700 C CA . ARG A 1 93 ? -4.587 -3.948 11.576 1.00 90.94 93 ARG A CA 1
ATOM 701 C C . ARG A 1 93 ? -4.692 -2.435 11.496 1.00 90.94 93 ARG A C 1
ATOM 703 O O . ARG A 1 93 ? -5.657 -1.906 10.947 1.00 90.94 93 ARG A O 1
ATOM 710 N N . ARG A 1 94 ? -3.658 -1.748 11.994 1.00 87.31 94 ARG A N 1
ATOM 711 C CA . ARG A 1 94 ? -3.526 -0.302 11.804 1.00 87.31 94 ARG A CA 1
ATOM 712 C C . ARG A 1 94 ? -3.465 0.034 10.322 1.00 87.31 94 ARG A C 1
ATOM 714 O O . ARG A 1 94 ? -2.788 -0.648 9.556 1.00 87.31 94 ARG A O 1
ATOM 721 N N . CYS A 1 95 ? -4.149 1.103 9.955 1.00 85.56 95 CYS A N 1
ATOM 722 C CA . CYS A 1 95 ? -4.197 1.621 8.599 1.00 85.56 95 CYS A CA 1
ATOM 723 C C . CYS A 1 95 ? -4.022 3.140 8.609 1.00 85.56 95 CYS A C 1
ATOM 725 O O . CYS A 1 95 ? -4.213 3.798 9.632 1.00 85.56 95 CYS A O 1
ATOM 727 N N . THR A 1 96 ? -3.662 3.700 7.460 1.00 77.19 96 THR A N 1
ATOM 728 C CA . THR A 1 96 ? -3.607 5.146 7.239 1.00 77.19 96 THR A CA 1
ATOM 729 C C . THR A 1 96 ? -4.634 5.514 6.170 1.00 77.19 96 THR A C 1
ATOM 731 O O . THR A 1 96 ? -4.807 4.782 5.198 1.00 77.19 96 THR A O 1
ATOM 734 N N . MET A 1 97 ? -5.361 6.619 6.369 1.00 68.62 97 MET A N 1
ATOM 735 C CA . MET A 1 97 ? -6.389 7.093 5.421 1.00 68.62 97 MET A CA 1
ATOM 736 C C . MET A 1 97 ? -5.772 7.733 4.162 1.00 68.62 97 MET A C 1
ATOM 738 O O . MET A 1 97 ? -6.415 7.839 3.126 1.00 68.62 97 MET A O 1
ATOM 742 N N . GLU A 1 98 ? -4.500 8.109 4.260 1.00 63.06 98 GLU A N 1
ATOM 743 C CA . GLU A 1 98 ? -3.646 8.695 3.230 1.00 63.06 98 GLU A CA 1
ATOM 744 C C . GLU A 1 98 ? -2.620 7.647 2.758 1.00 63.06 98 GLU A C 1
ATOM 746 O O . GLU A 1 98 ? -2.152 6.838 3.560 1.00 63.06 98 GLU A O 1
ATOM 751 N N . THR A 1 99 ? -2.175 7.564 1.505 1.00 63.22 99 THR A N 1
ATOM 752 C CA . THR A 1 99 ? -2.208 8.485 0.360 1.00 63.22 99 THR A CA 1
ATOM 753 C C . THR A 1 99 ? -2.165 7.624 -0.905 1.00 63.22 99 THR A C 1
ATOM 755 O O . THR A 1 99 ? -1.129 7.029 -1.216 1.00 63.22 99 THR A O 1
ATOM 758 N N . GLN A 1 100 ? -3.271 7.526 -1.645 1.00 63.28 100 GLN A N 1
ATOM 759 C CA . GLN A 1 100 ? -3.163 7.063 -3.025 1.00 63.28 100 GLN A CA 1
ATOM 760 C C . GLN A 1 100 ? -2.624 8.232 -3.857 1.00 63.28 100 GLN A C 1
ATOM 762 O O . GLN A 1 100 ? -3.239 9.290 -3.944 1.00 63.28 100 GLN A O 1
ATOM 767 N N . ILE A 1 101 ? -1.444 8.050 -4.432 1.00 70.69 101 ILE A N 1
ATOM 768 C CA . ILE A 1 101 ? -0.826 8.959 -5.394 1.00 70.69 101 ILE A CA 1
ATOM 769 C C . ILE A 1 101 ? -1.392 8.620 -6.785 1.00 70.69 101 ILE A C 1
ATOM 771 O O . ILE A 1 101 ? -1.969 7.5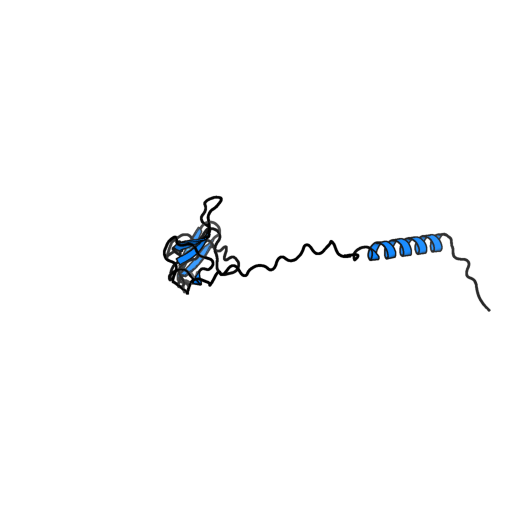45 -6.992 1.00 70.69 101 ILE A O 1
ATOM 775 N N . LYS A 1 102 ? -1.175 9.498 -7.773 1.00 70.94 102 LYS A N 1
ATOM 776 C CA . LYS A 1 102 ? -1.476 9.235 -9.192 1.00 70.94 102 LYS A CA 1
ATOM 777 C C . LYS A 1 102 ? -1.074 7.806 -9.613 1.00 70.94 102 LYS A C 1
ATOM 779 O O . LYS A 1 102 ? 0.015 7.330 -9.271 1.00 70.94 102 LYS A O 1
ATOM 784 N N . ALA A 1 103 ? -1.950 7.168 -10.394 1.00 73.31 103 ALA A N 1
ATOM 785 C CA . ALA A 1 103 ? -1.834 5.797 -10.915 1.00 73.31 103 ALA A CA 1
ATOM 786 C C . ALA A 1 103 ? -1.998 4.649 -9.891 1.00 73.31 103 ALA A C 1
ATOM 788 O O . ALA A 1 103 ? -1.612 3.511 -10.163 1.00 73.31 103 ALA A O 1
ATOM 789 N N . GLY A 1 104 ? -2.591 4.910 -8.719 1.00 83.44 104 GLY A N 1
ATOM 790 C CA . GLY A 1 104 ? -2.904 3.850 -7.754 1.00 83.44 104 GLY A CA 1
ATOM 791 C C . GLY A 1 104 ? -1.690 3.359 -6.963 1.00 83.44 104 GLY A C 1
ATOM 792 O O . GLY A 1 104 ? -1.643 2.192 -6.576 1.00 83.44 104 GLY A O 1
ATOM 793 N N . ARG A 1 105 ? -0.695 4.227 -6.756 1.00 88.25 105 ARG A N 1
ATOM 794 C CA . ARG A 1 105 ? 0.510 3.960 -5.955 1.00 88.25 105 ARG A CA 1
ATOM 795 C C . ARG A 1 105 ? 0.384 4.538 -4.549 1.00 88.25 105 A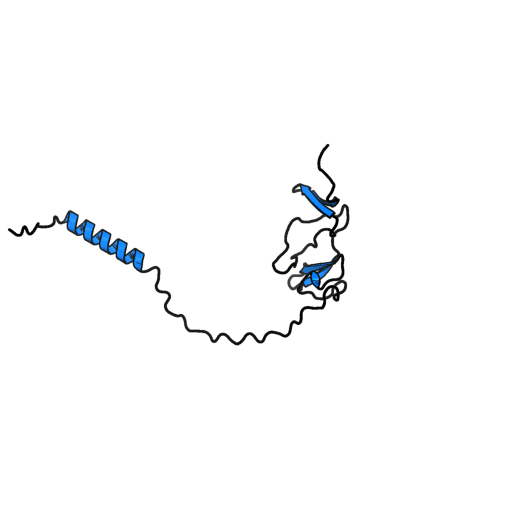RG A C 1
ATOM 797 O O . ARG A 1 105 ? -0.358 5.491 -4.345 1.00 88.25 105 ARG A O 1
ATOM 804 N N . TYR A 1 106 ? 1.159 4.010 -3.609 1.00 87.94 106 TYR A N 1
ATOM 805 C CA . TYR A 1 106 ? 1.158 4.430 -2.207 1.00 87.94 106 TYR A CA 1
ATOM 806 C C . TYR A 1 106 ? 2.570 4.812 -1.751 1.00 87.94 106 TYR A C 1
ATOM 808 O O . TYR A 1 106 ? 3.543 4.174 -2.146 1.00 87.94 106 TYR A O 1
ATOM 816 N N . TYR A 1 107 ? 2.725 5.843 -0.918 1.00 82.19 107 TYR A N 1
ATOM 817 C CA . TYR A 1 107 ? 4.065 6.265 -0.484 1.00 82.19 107 TYR A CA 1
ATOM 818 C C . TYR A 1 107 ? 4.681 5.333 0.557 1.00 82.19 107 TYR A C 1
ATOM 820 O O . TYR A 1 107 ? 5.866 5.043 0.495 1.00 82.19 107 TYR A O 1
ATOM 828 N N . TYR A 1 108 ? 3.902 4.867 1.528 1.00 79.88 108 TYR A N 1
ATOM 829 C CA . TYR A 1 108 ? 4.474 4.115 2.652 1.00 79.88 108 TYR A CA 1
ATOM 830 C C . TYR A 1 108 ? 3.591 2.981 3.144 1.00 79.88 108 TYR A C 1
ATOM 832 O O . TYR A 1 108 ? 4.098 2.004 3.689 1.00 79.88 108 TYR A O 1
ATOM 840 N N . HIS A 1 109 ? 2.279 3.121 2.984 1.00 84.19 109 HIS A N 1
ATOM 841 C CA . HIS A 1 109 ? 1.304 2.235 3.590 1.00 84.19 109 HIS A CA 1
ATOM 842 C C . HIS A 1 109 ? 0.317 1.755 2.544 1.00 84.19 109 HIS A C 1
ATOM 844 O O . HIS A 1 109 ? -0.253 2.559 1.807 1.00 84.19 109 HIS A O 1
ATOM 850 N N . CYS A 1 110 ? 0.117 0.441 2.498 1.00 89.06 110 CYS A N 1
ATOM 851 C CA . CYS A 1 110 ? -0.955 -0.125 1.704 1.00 89.06 110 CYS A CA 1
ATOM 852 C C . CYS A 1 110 ? -2.318 0.162 2.338 1.00 89.06 110 CYS A C 1
ATOM 854 O O . CYS A 1 110 ? -2.425 0.285 3.560 1.00 89.06 110 CYS A O 1
ATOM 856 N N . PRO A 1 111 ? -3.383 0.217 1.527 1.00 89.25 111 PRO A N 1
ATOM 857 C CA . PRO A 1 111 ? -4.735 0.308 2.045 1.00 89.25 111 PRO A CA 1
ATOM 858 C C . PRO A 1 111 ? -5.140 -0.998 2.742 1.00 89.25 111 PRO A C 1
ATOM 860 O O . PRO A 1 111 ? -4.449 -2.024 2.681 1.00 89.25 111 PRO A O 1
ATOM 863 N N . CYS A 1 112 ? -6.309 -0.966 3.377 1.00 90.62 112 CYS A N 1
ATOM 864 C CA . CYS A 1 112 ? -6.983 -2.186 3.797 1.00 90.62 112 CYS A CA 1
ATOM 865 C C . CYS A 1 112 ? -7.366 -3.042 2.579 1.00 90.62 112 CYS A C 1
ATOM 867 O O . CYS A 1 112 ? -7.567 -2.525 1.478 1.00 90.62 112 CYS A O 1
ATOM 869 N N . VAL A 1 113 ? -7.497 -4.353 2.779 1.00 90.88 113 VAL A N 1
ATOM 870 C CA . VAL A 1 113 ? -8.039 -5.259 1.754 1.00 90.88 113 VAL A CA 1
ATOM 871 C C . VAL A 1 113 ? -9.441 -4.818 1.312 1.00 90.88 113 VAL A C 1
ATOM 873 O O . VAL A 1 113 ? -10.184 -4.210 2.079 1.00 90.88 113 VAL A O 1
ATOM 876 N N . SER A 1 114 ? -9.822 -5.141 0.074 1.00 85.25 114 SER A N 1
ATOM 877 C CA . SER A 1 114 ? -10.950 -4.531 -0.653 1.00 85.25 114 SER A CA 1
ATOM 878 C C . SER A 1 114 ? -12.318 -4.558 0.050 1.00 85.25 114 SER A C 1
ATOM 880 O O . SER A 1 114 ? -13.169 -3.725 -0.261 1.00 85.25 114 SER A O 1
ATOM 882 N N . HIS A 1 115 ? -12.556 -5.486 0.980 1.00 87.06 115 HIS A N 1
ATOM 883 C CA . HIS A 1 115 ? -13.813 -5.618 1.736 1.00 87.06 115 HIS A CA 1
ATOM 884 C C . HIS A 1 115 ? -13.806 -4.886 3.092 1.00 87.06 115 HIS A C 1
ATOM 886 O O . HIS A 1 115 ? -14.808 -4.892 3.804 1.00 87.06 115 HIS A O 1
ATOM 892 N N . LEU A 1 116 ? -12.699 -4.232 3.445 1.00 90.62 116 LEU A N 1
ATOM 893 C CA . LEU A 1 116 ? -12.535 -3.470 4.678 1.00 90.62 116 LEU A CA 1
ATOM 894 C C . LEU A 1 116 ? -12.406 -1.972 4.378 1.00 90.62 116 LEU A C 1
ATOM 896 O O . LEU A 1 116 ? -12.038 -1.561 3.277 1.00 90.62 116 LEU A O 1
ATOM 900 N N . ALA A 1 117 ? -12.709 -1.153 5.376 1.00 89.25 117 ALA A N 1
ATOM 901 C CA . ALA A 1 117 ? -12.493 0.283 5.385 1.00 89.25 117 ALA A CA 1
ATOM 902 C C . ALA A 1 117 ? -11.507 0.647 6.497 1.00 89.25 117 ALA A C 1
ATOM 904 O O . ALA A 1 117 ? -11.516 0.042 7.566 1.00 89.25 117 ALA A O 1
ATOM 905 N N . CYS A 1 118 ? -10.674 1.658 6.256 1.00 88.06 118 CYS A N 1
ATOM 906 C CA . CYS A 1 118 ? -9.859 2.243 7.312 1.00 88.06 118 CYS A CA 1
ATOM 907 C C . CYS A 1 118 ? -10.721 3.230 8.109 1.00 88.06 118 CYS A C 1
ATOM 909 O O . CYS A 1 118 ? -11.088 4.274 7.571 1.00 88.06 118 CYS A O 1
ATOM 911 N N . ARG A 1 119 ? -11.076 2.900 9.356 1.00 89.06 119 ARG A N 1
ATOM 912 C CA . ARG A 1 119 ? -11.888 3.761 10.237 1.00 89.06 119 ARG A CA 1
ATOM 913 C C . ARG A 1 119 ? -11.261 3.895 11.623 1.00 89.06 119 ARG A C 1
ATOM 915 O O . ARG A 1 119 ? -10.452 3.065 12.031 1.00 89.06 119 ARG A O 1
ATOM 922 N N . GLY A 1 120 ? -11.631 4.954 12.336 1.00 86.88 120 GLY A N 1
ATOM 923 C CA . GLY A 1 120 ? -11.144 5.274 13.677 1.00 86.88 120 GLY A CA 1
ATOM 924 C C . GLY A 1 120 ? -10.849 6.765 13.832 1.00 86.88 120 GLY A C 1
ATOM 925 O O . GLY A 1 120 ? -11.163 7.561 12.948 1.00 86.88 120 GLY A O 1
ATOM 926 N N . ASN A 1 121 ? -10.238 7.149 14.949 1.00 84.88 121 ASN A N 1
ATOM 927 C CA . ASN A 1 121 ? -9.915 8.543 15.254 1.00 84.88 121 ASN A CA 1
ATOM 928 C C . ASN A 1 121 ? -8.479 8.911 14.811 1.00 84.88 121 ASN A C 1
ATOM 930 O O . ASN A 1 121 ? -7.782 8.151 14.130 1.00 84.88 121 ASN A O 1
ATOM 934 N N . HIS A 1 122 ? -8.010 10.115 15.149 1.00 80.12 122 HIS A N 1
ATOM 935 C CA . HIS A 1 122 ? -6.641 10.537 14.820 1.00 80.12 122 HIS A CA 1
ATOM 936 C C . HIS A 1 122 ? -5.565 9.700 15.530 1.00 80.12 122 HIS A C 1
ATOM 938 O O . HIS A 1 122 ? -4.504 9.488 14.948 1.00 80.12 122 HIS A O 1
ATOM 944 N N . ALA A 1 123 ? -5.859 9.172 16.722 1.00 83.25 123 ALA A N 1
ATOM 945 C CA . ALA A 1 123 ? -4.927 8.377 17.521 1.00 83.25 123 ALA A CA 1
ATOM 946 C C . ALA A 1 123 ? -4.834 6.908 17.069 1.00 83.25 123 ALA A C 1
ATOM 948 O O . ALA A 1 123 ? -3.760 6.306 17.120 1.00 83.25 123 ALA A O 1
ATOM 949 N N . LEU A 1 124 ? -5.940 6.320 16.609 1.00 85.81 124 LEU A N 1
ATOM 950 C CA . LEU A 1 124 ? -6.019 4.919 16.217 1.00 85.81 124 LEU A CA 1
ATOM 951 C C . LEU A 1 124 ? -7.001 4.733 15.058 1.00 85.81 124 LEU A C 1
ATOM 953 O O . LEU A 1 124 ? -8.204 4.943 15.202 1.00 85.81 124 LEU A O 1
ATOM 957 N N . LYS A 1 125 ? -6.473 4.273 13.922 1.00 88.06 125 LYS A N 1
ATOM 958 C CA . LYS A 1 125 ? -7.257 3.840 12.762 1.00 88.06 125 LYS A CA 1
ATOM 959 C C . LYS A 1 125 ? -6.972 2.380 12.469 1.00 88.06 125 LYS A C 1
ATOM 961 O O . LYS A 1 125 ? -5.806 1.981 12.427 1.00 88.06 125 LYS A O 1
ATOM 966 N N . LEU A 1 126 ? -8.025 1.604 12.261 1.00 90.44 126 LEU A N 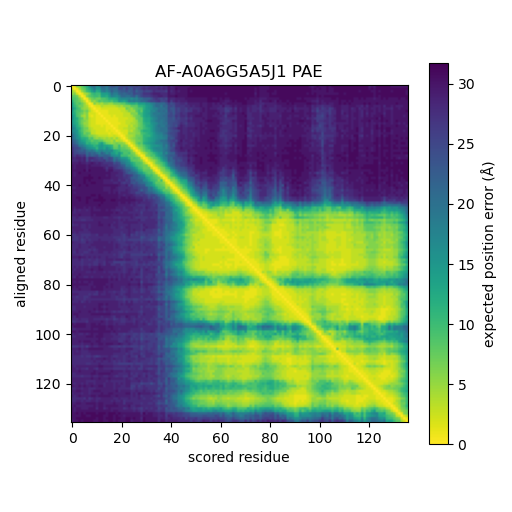1
ATOM 967 C CA . LEU A 1 126 ? -7.973 0.167 12.036 1.00 90.44 126 LEU A CA 1
ATOM 968 C C . LEU A 1 126 ? -8.767 -0.205 10.783 1.00 90.44 126 LEU A C 1
ATOM 970 O O . LEU A 1 126 ? -9.732 0.465 10.409 1.00 90.44 126 LEU A O 1
ATOM 974 N N . CYS A 1 127 ? -8.372 -1.298 10.139 1.00 91.88 127 CYS A N 1
ATOM 975 C CA . CYS A 1 127 ? -9.183 -1.910 9.098 1.00 91.88 127 CYS A CA 1
ATOM 976 C C . CYS A 1 127 ? -10.386 -2.613 9.731 1.00 91.88 127 CYS A C 1
ATOM 978 O O . CYS A 1 127 ? -10.219 -3.600 10.450 1.00 91.88 127 CYS A O 1
ATOM 980 N N . VAL A 1 128 ? -11.585 -2.124 9.435 1.00 92.31 128 VAL A N 1
ATOM 981 C CA . VAL A 1 128 ? -12.868 -2.653 9.917 1.00 92.31 128 VAL A CA 1
ATOM 982 C C . VAL A 1 128 ? -13.760 -3.049 8.738 1.00 92.31 128 VAL A C 1
ATOM 984 O O . VAL A 1 128 ? -13.516 -2.597 7.616 1.00 92.31 128 VAL A O 1
ATOM 987 N N . PRO A 1 129 ? -14.785 -3.891 8.934 1.00 91.69 129 PRO A N 1
ATOM 988 C CA . PRO A 1 129 ? -15.742 -4.215 7.883 1.00 91.69 129 PRO A CA 1
ATOM 989 C C . PRO A 1 129 ? -16.430 -2.958 7.343 1.00 91.69 129 PRO A C 1
ATOM 991 O O . PRO A 1 129 ? -16.741 -2.032 8.088 1.00 91.69 129 PRO A O 1
ATOM 994 N N . LYS A 1 130 ? -16.686 -2.908 6.032 1.00 88.06 130 LYS A N 1
ATOM 995 C CA . LYS A 1 130 ? -17.370 -1.756 5.413 1.00 88.06 130 LYS A CA 1
ATOM 996 C C . LYS A 1 130 ? -18.803 -1.556 5.918 1.00 88.06 130 LYS A C 1
ATOM 998 O O . LYS A 1 130 ? -19.272 -0.425 5.935 1.00 88.06 130 LYS A O 1
ATOM 1003 N N . ASN A 1 131 ? -19.462 -2.640 6.326 1.00 86.62 131 ASN A N 1
ATOM 1004 C CA . ASN A 1 131 ? -20.807 -2.648 6.906 1.00 86.62 131 ASN A CA 1
ATOM 1005 C C . ASN A 1 131 ? -20.823 -2.340 8.413 1.00 86.62 131 ASN A C 1
ATOM 1007 O O . ASN A 1 131 ? -21.873 -2.438 9.036 1.00 86.62 131 ASN A O 1
ATOM 1011 N N . TRP A 1 132 ? -19.677 -1.996 9.004 1.00 76.19 132 TRP A N 1
ATOM 1012 C CA . TRP A 1 132 ? -19.608 -1.598 10.400 1.00 76.19 132 TRP A CA 1
ATOM 1013 C C . TRP A 1 132 ? -20.129 -0.167 10.543 1.00 76.19 132 TRP A C 1
ATOM 1015 O O . TRP A 1 132 ? -19.388 0.796 10.313 1.00 76.19 132 TRP A O 1
ATOM 1025 N N . SER A 1 133 ? -21.403 -0.015 10.889 1.00 64.25 133 SER A N 1
ATOM 1026 C CA . SER A 1 133 ? -21.920 1.265 11.364 1.00 64.25 133 SER A CA 1
ATOM 1027 C C . SER A 1 133 ? -21.400 1.549 12.769 1.00 64.25 133 SER A C 1
ATOM 1029 O O . SER A 1 133 ? -21.246 0.645 13.585 1.00 64.25 133 SER A O 1
ATOM 1031 N N . LEU A 1 134 ? -21.063 2.809 13.022 1.00 62.47 134 LEU A N 1
ATOM 1032 C CA . LEU A 1 134 ? -20.577 3.301 14.311 1.00 62.47 134 LEU A CA 1
ATOM 1033 C C . LEU A 1 134 ? -21.787 3.762 15.147 1.00 62.47 134 LEU A C 1
ATOM 1035 O O . LEU A 1 134 ? -21.778 4.863 15.680 1.00 62.47 134 LEU A O 1
ATOM 1039 N N . ASP A 1 135 ? -22.838 2.938 15.154 1.00 57.50 135 ASP A N 1
ATOM 1040 C CA . ASP A 1 135 ? -24.093 3.173 15.865 1.00 57.50 135 ASP A CA 1
ATOM 1041 C C . ASP A 1 135 ? -24.145 2.213 17.068 1.00 57.50 135 ASP A C 1
ATOM 1043 O O . ASP A 1 135 ? -24.628 1.089 16.937 1.00 57.50 135 ASP A O 1
ATOM 1047 N N . ASP A 1 136 ? -23.561 2.635 18.192 1.00 46.00 136 ASP A N 1
ATOM 1048 C CA . ASP A 1 136 ? -24.013 2.330 19.564 1.00 46.00 136 ASP A CA 1
ATOM 1049 C C . ASP A 1 136 ? -23.502 3.437 20.503 1.00 46.00 136 ASP A C 1
ATOM 1051 O O . ASP A 1 136 ? -22.260 3.613 20.591 1.00 46.00 136 ASP A O 1
#

Mean predicted aligned error: 17.24 Å